Protein 4L9U (pdb70)

Foldseek 3Di:
DDDPVVVVVVVVVVVVVVVVVVVVVVVVVQVVVQVVVVVVPDGPVVPDD/DDDPVVVVVVVVVVVVVVVVVVVVVVVVVVVVVVVVVVVVVD

Nearest PDB structures (foldseek):
  4l9u-assembly1_A  TM=1.021E+00  e=2.735E-05  Homo sapiens

Solvent-accessible surface area: 7197 Å² total; per-residue (Å²): 199,65,68,72,112,90,10,61,109,65,13,100,74,15,104,60,61,15,89,58,25,118,121,71,17,123,146,3,94,111,86,32,77,40,8,62,24,84,119,75,141,73,93,65,94,102,87,154,211,209,60,70,64,106,89,5,69,92,64,15,100,80,16,96,61,62,7,77,49,17,121,105,90,19,125,139,8,88,113,91,26,107,62,6,76,108,88,99,91,132,201

GO terms:
  GO:0001934 positive regulation of protein phosphorylation (P, IDA)
  GO:0005794 Golgi apparatus (C, IDA)
  GO:0090630 activation of GTPase activity (P, IDA)
  GO:0043406 positive regulation of MAP kinase activity (P, IMP)
  GO:0090630 activation of GTPase activity (P, IMP)
  GO:0042098 T cell proliferation (P, IMP)
  GO:0042100 B cell proliferation (P, IMP)
  GO:0042110 T cell activation (P, IMP)
  GO:0042113 B cell activation (P, IMP)
  GO:0030101 natural killer cell activation (P, IMP)
  GO:0005085 guanyl-nucleotide exchange factor activity (F, TAS)
  GO:0005509 calcium ion binding (F, TAS)
  GO:0008289 lipid binding (F, TAS)
  GO:0016020 membrane (C, TAS)
  GO:0007165 signal transduction (P, TAS)
  GO:0007265 Ras protein signal transduction (P, TAS)
  GO:0005829 cytosol (C, TAS)
  GO:0005886 plasma membrane (C, TAS)
  GO:0005829 cytosol (C, IDA)
  GO:0005886 plasma membrane (C, IDA)

Organism: Homo sapiens (NCBI:txid9606)

Secondary structure (DSSP, 8-state):
---HHHHHHHHHHHHHHHHHHHHHHHHHHHHHHHHHHHTTT--GGGG--/---HHHHHHHHHHHHHHHHHHHHHHHHHHHHHHHHHHHHHH-

Radius of gyration: 18.98 Å; Cα contacts (8 Å, |Δi|>4): 57; chains: 2; bounding box: 16×58×32 Å

B-factor: mean 34.38, std 19.45, range [9.86, 93.16]

InterPro domains:
  IPR000651 Ras-like guanine nucleotide exchange factor, N-terminal [PF00618] (58-153)
  IPR000651 Ras-like guanine nucleotide exchange factor, N-terminal [PS50212] (53-176)
  IPR000651 Ras-like guanine nucleotide exchange factor, N-terminal [SM00229] (52-176)
  IPR000651 Ras-like guanine nucleotide exchange factor, N-terminal [cd06224] (61-177)
  IPR001895 Ras guanine-nucleotide exchange factors catalytic domain [PF00617] (208-383)
  IPR001895 Ras guanine-nucleotide exchange factors catalytic domain [PS50009] (205-436)
  IPR001895 Ras guanine-nucleotide exchange factors catalytic domain [SM00147] (201-437)
  IPR001895 Ras guanine-nucleotide exchange factors catalytic domain [cd00155] (201-430)
  IPR002048 EF-hand domain [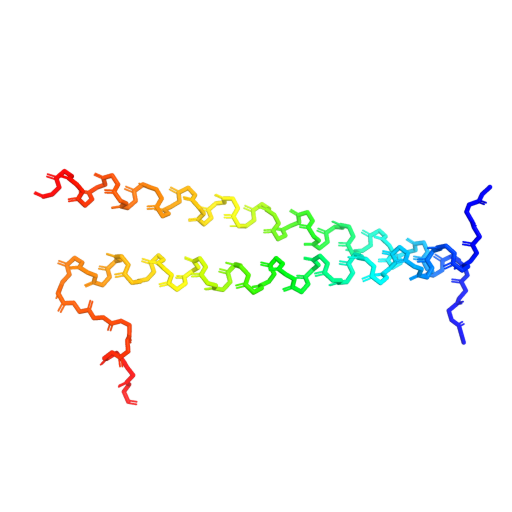PS50222] (470-505)
  IPR002048 EF-hand domain [SM00054] (474-502)
  IPR002219 Protein kinase C-like, phorbol ester/diacylglycerol-binding domain [PF00130] (542-593)
  IPR002219 Protein kinase C-like, phorbol ester/diacylglycerol-binding domain [PS00479] (542-591)
  IPR002219 Protein kinase C-like, phorbol ester/diacylglycerol-binding domain [PS50081] (541-591)
  IPR002219 Protein kinase C-like, phorbol ester/diacylglycerol-binding domain [SM00109] (542-591)
  IPR008937 Ras-like guanine nucleotide exchange factor [PTHR23113] (68-447)
  IPR011992 EF-hand domain pair [SSF47473] (371-529)
  IPR018247 EF-Hand 1, calcium-binding site [PS00018] (483-495)
  IPR018247 EF-Hand 1, calcium-binding site [PS00018] (510-522)
  IPR020454 Diacylglycerol/phorbol-ester binding [PR00008] (539-553)
  IPR020454 Diacylglycerol/phorbol-ester binding [PR00008] (555-564)

CATH classification: 6.10.250.2730

Sequence (91 aa):
LPTYQELEQEEINTLKADNDALKKIIQLKYAQKKIESSLQLEKSSNNHVLAQMEQLPTYQELEQEINTLKADNDALKIQLKYAQKKIESSLQLEKSSNH

Structure (mmCIF, N/CA/C/O backbone):
data_4L9U
#
_entry.id   4L9U
#
_cell.length_a   24.878
_cell.length_b   165.047
_cell.length_c   28.319
_cell.angle_alpha   90.00
_cell.angle_beta   90.00
_cell.angle_gamma   90.00
#
_symmetry.space_group_name_H-M   'P 21 21 2'
#
loop_
_entity.id
_entity.type
_entity.pdbx_description
1 polymer 'RAS guanyl-releasing protein 1'
2 non-polymer GLYCEROL
3 non-polymer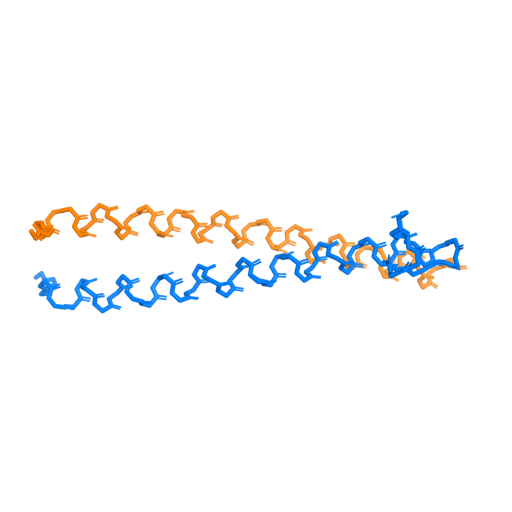 'SULFATE ION'
4 water water
#
loop_
_atom_site.group_PDB
_atom_site.id
_atom_site.type_symbol
_atom_site.label_atom_id
_atom_site.label_alt_id
_atom_site.label_comp_id
_atom_site.label_asym_id
_atom_site.label_entity_id
_atom_site.label_seq_id
_atom_site.pdbx_PDB_ins_code
_atom_site.Cartn_x
_atom_site.Cartn_y
_atom_site.Cartn_z
_atom_site.occupancy
_atom_site.B_iso_or_equiv
_atom_site.auth_seq_id
_atom_site.auth_comp_id
_atom_site.auth_asym_id
_atom_site.auth_atom_id
_atom_site.pdbx_PDB_model_num
ATOM 1 N N . LEU A 1 8 ? -15.956 3.010 4.570 1.00 80.88 745 LEU A N 1
ATOM 2 C CA . LEU A 1 8 ? -15.192 3.793 3.603 1.00 77.89 745 LEU A CA 1
ATOM 3 C C . LEU A 1 8 ? -16.081 4.258 2.456 1.00 70.47 745 LEU A C 1
ATOM 4 O O . LEU A 1 8 ? -17.039 3.574 2.099 1.00 69.99 745 LEU A O 1
ATOM 9 N N . PRO A 1 9 ? -15.776 5.430 1.871 1.00 70.95 746 PRO A N 1
ATOM 10 C CA . PRO A 1 9 ? -16.598 5.797 0.713 1.00 63.67 746 PRO A CA 1
ATOM 11 C C . PRO A 1 9 ? -16.360 4.846 -0.456 1.00 61.81 746 PRO A C 1
ATOM 12 O O . PRO A 1 9 ? -15.293 4.232 -0.581 1.00 54.87 746 PRO A O 1
ATOM 16 N N . THR A 1 10 ? -17.376 4.700 -1.293 1.00 53.96 747 THR A N 1
ATOM 17 C CA . THR A 1 10 ? -17.289 3.797 -2.422 1.00 55.46 747 THR A CA 1
ATOM 18 C C . THR A 1 10 ? -16.409 4.462 -3.472 1.00 52.76 747 THR A C 1
ATOM 19 O O . THR A 1 10 ? -16.171 5.676 -3.411 1.00 49.66 747 THR A O 1
ATOM 23 N N . TYR A 1 11 ? -15.886 3.680 -4.408 1.00 56.63 748 TYR A N 1
ATOM 24 C CA . TYR A 1 11 ? -15.084 4.235 -5.498 1.00 60.88 748 TYR A CA 1
ATOM 25 C C . TYR A 1 11 ? -15.936 5.193 -6.340 1.00 57.55 748 TYR A C 1
ATOM 26 O O . TYR A 1 11 ? -15.467 6.249 -6.784 1.00 47.70 748 TYR A O 1
ATOM 35 N N . GLN A 1 12 ? -17.198 4.827 -6.540 1.00 58.89 749 GLN A N 1
ATOM 36 C CA . GLN A 1 12 ? -18.150 5.667 -7.271 1.00 58.74 749 GLN A CA 1
ATOM 37 C C . GLN A 1 12 ? -18.425 7.015 -6.580 1.00 52.01 749 GLN A C 1
ATOM 38 O O . GLN A 1 12 ? -18.555 8.052 -7.251 1.00 46.99 749 GLN A O 1
ATOM 44 N N . GLU A 1 13 ? -18.517 7.002 -5.250 1.00 51.46 750 GLU A N 1
ATOM 45 C CA . GLU A 1 13 ? -18.669 8.229 -4.457 1.00 52.31 750 GLU A CA 1
ATOM 46 C C . GLU A 1 13 ? -17.461 9.144 -4.660 1.00 48.53 750 GLU A C 1
ATOM 47 O O . GLU A 1 13 ? -17.610 10.342 -4.909 1.00 40.82 750 GLU A O 1
ATOM 53 N N . LEU A 1 14 ? -16.264 8.569 -4.561 1.00 46.76 751 LEU A N 1
ATOM 54 C CA . LEU A 1 14 ? -15.018 9.300 -4.806 1.00 40.43 751 LEU A CA 1
ATOM 55 C C . LEU A 1 14 ? -15.036 9.966 -6.173 1.00 38.92 751 LEU A C 1
ATOM 56 O O . LEU A 1 14 ? -14.613 11.117 -6.322 1.00 37.81 751 LEU A O 1
ATOM 61 N N . GLU A 1 15 ? -15.529 9.235 -7.169 1.00 41.72 752 GLU A N 1
ATOM 62 C CA . GLU A 1 15 ? -15.695 9.776 -8.512 1.00 40.28 752 GLU A CA 1
ATOM 63 C C . GLU A 1 15 ? -16.615 10.996 -8.504 1.00 40.50 752 GLU A C 1
ATOM 64 O O . GLU A 1 15 ? -16.321 12.005 -9.142 1.00 41.93 752 GLU A O 1
ATOM 70 N N . GLN A 1 16 ? -17.734 10.891 -7.790 1.00 43.64 753 GLN A N 1
ATOM 71 C CA . GLN A 1 16 ? -18.698 11.989 -7.724 1.00 41.81 753 GLN A CA 1
ATOM 72 C C . GLN A 1 16 ? -18.088 13.168 -6.995 1.00 38.32 753 GLN A C 1
ATOM 73 O O . GLN A 1 16 ? -18.323 14.318 -7.368 1.00 41.35 753 GLN A O 1
ATOM 79 N N . GLU A 1 17 ? -17.295 12.887 -5.964 1.00 37.55 754 GLU A N 1
ATOM 80 C CA A GLU A 1 17 ? -16.651 13.955 -5.202 0.52 40.00 754 GLU A CA 1
ATOM 81 C CA B GLU A 1 17 ? -16.649 13.947 -5.201 0.48 39.97 754 GLU A CA 1
ATOM 82 C C . GLU A 1 17 ? -15.663 14.714 -6.080 1.00 36.72 754 GLU A C 1
ATOM 83 O O . GLU A 1 17 ? -15.566 15.943 -6.008 1.00 32.38 754 GLU A O 1
ATOM 94 N N . ILE A 1 18 ? -14.932 13.982 -6.915 1.00 34.92 755 ILE A N 1
ATOM 95 C CA . ILE A 1 18 ? -13.961 14.598 -7.823 1.00 32.72 755 ILE A CA 1
ATOM 96 C C . ILE A 1 18 ? -14.682 15.515 -8.799 1.00 34.63 755 ILE A C 1
ATOM 97 O O . ILE A 1 18 ? -14.243 16.639 -9.049 1.00 33.50 755 ILE A O 1
ATOM 102 N N . ASN A 1 19 ? -15.814 15.050 -9.316 1.00 33.40 756 ASN A N 1
ATOM 103 C CA . ASN A 1 19 ? -16.637 15.856 -10.221 1.00 35.27 756 ASN A CA 1
ATOM 104 C C . ASN A 1 19 ? -17.102 17.152 -9.575 1.00 35.95 756 ASN A C 1
ATOM 105 O O . ASN A 1 19 ? -17.084 18.217 -10.210 1.00 29.73 756 ASN A O 1
ATOM 110 N N . THR A 1 20 ? -17.516 17.065 -8.311 1.00 27.64 757 THR A N 1
ATOM 111 C CA . THR A 1 20 ? -17.924 18.257 -7.556 1.00 28.29 757 THR A CA 1
ATOM 112 C C . THR A 1 20 ? -16.753 19.217 -7.349 1.00 24.10 757 THR A C 1
ATOM 113 O O . THR A 1 20 ? -16.878 20.451 -7.506 1.00 24.58 757 THR A O 1
ATOM 117 N N . LEU A 1 21 ? -15.593 18.656 -7.003 1.00 26.09 758 LEU A N 1
ATOM 118 C CA . LEU A 1 21 ? -14.421 19.473 -6.706 1.00 22.25 758 LEU A CA 1
ATOM 119 C C . LEU A 1 21 ? -13.867 20.110 -7.966 1.00 22.21 758 LEU A C 1
ATOM 120 O O . LEU A 1 21 ? -13.382 21.243 -7.917 1.00 21.87 758 LEU A O 1
ATOM 125 N N . LYS A 1 22 ? -13.919 19.389 -9.092 1.00 23.84 759 LYS A N 1
ATOM 126 C CA . LYS A 1 22 ? -13.515 20.000 -10.371 1.00 21.82 759 LYS A CA 1
ATOM 127 C C . LYS A 1 22 ? -14.435 21.162 -10.727 1.00 20.73 759 LYS A C 1
ATOM 128 O O . LYS A 1 22 ? -13.962 22.214 -11.163 1.00 24.32 759 LYS A O 1
ATOM 134 N N . ALA A 1 23 ? -15.743 20.979 -10.539 1.00 25.25 760 ALA A N 1
ATOM 135 C CA . ALA A 1 23 ? -16.705 22.071 -10.788 1.00 22.74 760 ALA A CA 1
ATOM 136 C C . ALA A 1 23 ? -16.424 23.278 -9.885 1.00 23.78 760 ALA A C 1
ATOM 137 O O . ALA A 1 23 ? -16.477 24.435 -10.337 1.00 19.52 760 ALA A O 1
ATOM 139 N N . ASP A 1 24 ? -16.116 23.020 -8.616 1.00 21.38 761 ASP A N 1
ATOM 140 C CA . ASP A 1 24 ? -15.754 24.110 -7.706 1.00 18.47 761 ASP A CA 1
ATOM 141 C C . ASP A 1 24 ? -14.497 24.819 -8.200 1.00 19.80 761 ASP A C 1
ATOM 142 O O . ASP A 1 24 ? -14.403 26.037 -8.127 1.00 18.78 761 ASP A O 1
ATOM 147 N N . ASN A 1 25 ? -13.517 24.045 -8.660 1.00 19.35 762 ASN A N 1
ATOM 148 C CA . ASN A 1 25 ? -12.270 24.598 -9.206 1.00 19.90 762 ASN A CA 1
ATOM 149 C C . ASN A 1 25 ? -12.540 25.506 -10.404 1.00 19.90 762 ASN A C 1
ATOM 150 O O . ASN A 1 25 ? -12.024 26.616 -10.457 1.00 19.70 762 ASN A O 1
ATOM 155 N N . ASP A 1 26 ? -13.352 25.033 -11.349 1.00 21.73 763 ASP A N 1
ATOM 156 C CA . ASP A 1 26 ? -13.673 25.794 -12.552 1.00 17.01 763 ASP A CA 1
ATOM 157 C C . ASP A 1 26 ? -14.368 27.099 -12.141 1.00 20.64 763 ASP A C 1
ATOM 158 O O . ASP A 1 26 ? -14.060 28.176 -12.669 1.00 19.32 763 ASP A O 1
ATOM 163 N N . ALA A 1 27 ? -15.285 27.023 -11.178 1.00 16.05 764 ALA A N 1
ATOM 164 C CA . ALA A 1 27 ? -16.014 28.244 -10.800 1.00 16.18 764 ALA A CA 1
ATOM 165 C C . ALA A 1 27 ? -15.100 29.255 -10.131 1.00 15.97 764 ALA A C 1
ATOM 166 O O . ALA A 1 27 ? -15.238 30.464 -10.363 1.00 15.62 764 ALA A O 1
ATOM 168 N N . LEU A 1 28 ? -14.215 28.782 -9.250 1.00 13.74 765 LEU A N 1
ATOM 169 C CA . LEU A 1 28 ? -13.337 29.710 -8.532 1.00 12.83 765 LEU A CA 1
ATOM 170 C C . LEU A 1 28 ? -12.367 30.382 -9.509 1.00 13.54 765 LEU A C 1
ATOM 171 O O . LEU A 1 28 ? -12.072 31.580 -9.381 1.00 15.20 765 LEU A O 1
ATOM 176 N N . LYS A 1 29 ? -11.925 29.635 -10.512 1.00 13.66 766 LYS A N 1
ATOM 177 C CA A LYS A 1 29 ? -11.003 30.183 -11.497 0.15 16.87 766 LYS A CA 1
ATOM 178 C CA B LYS A 1 29 ? -10.994 30.189 -11.505 0.85 16.17 766 LYS A CA 1
ATOM 179 C C . LYS A 1 29 ? -11.661 31.289 -12.307 1.00 20.42 766 LYS A C 1
ATOM 180 O O . LYS A 1 29 ? -11.044 32.322 -12.570 1.00 18.23 766 LYS A O 1
ATOM 191 N N . ILE A 1 30 ? -12.915 31.071 -12.707 1.00 16.00 767 ILE A N 1
ATOM 192 C CA A ILE A 1 30 ? -13.702 32.039 -13.467 0.49 17.80 767 ILE A CA 1
ATOM 193 C CA B ILE A 1 30 ? -13.549 32.093 -13.521 0.51 17.66 767 ILE A CA 1
ATOM 194 C C . ILE A 1 30 ? -13.864 33.288 -12.626 1.00 16.92 767 ILE A C 1
ATOM 195 O O . ILE A 1 30 ? -13.643 34.423 -13.071 1.00 17.17 767 ILE A O 1
ATOM 204 N N . GLN A 1 31 ? -14.275 33.059 -11.373 1.00 14.58 768 GLN A N 1
ATOM 205 C CA . GLN A 1 31 ? -14.549 34.192 -10.472 1.00 14.56 768 GLN A CA 1
ATOM 206 C C . GLN A 1 31 ? -13.256 34.976 -10.180 1.00 13.93 768 GLN A C 1
ATOM 207 O O . GLN A 1 31 ? -13.283 36.208 -10.070 1.00 13.79 768 GLN A O 1
ATOM 213 N N . LEU A 1 32 ? -12.131 34.280 -10.046 1.00 13.36 769 LEU A N 1
ATOM 214 C CA . LEU A 1 32 ? -10.866 34.966 -9.825 1.00 12.99 769 LEU A CA 1
ATOM 215 C C . LEU A 1 32 ? -10.475 35.832 -11.023 1.00 14.80 769 LEU A C 1
ATOM 216 O O . LEU A 1 32 ? -10.055 36.969 -10.839 1.00 14.34 769 LEU A O 1
ATOM 221 N N . LYS A 1 33 ? -10.631 35.332 -12.250 1.00 15.15 770 LYS A N 1
ATOM 222 C CA . LYS A 1 33 ? -10.342 36.150 -13.426 1.00 17.03 770 LYS A CA 1
ATOM 223 C C . LYS A 1 33 ? -11.238 37.375 -13.454 1.00 14.91 770 LYS A C 1
ATOM 224 O O . LYS A 1 33 ? -10.780 38.493 -13.723 1.00 15.36 770 LYS A O 1
ATOM 230 N N . TYR A 1 34 ? -12.528 37.170 -13.192 1.00 13.61 771 TYR A N 1
ATOM 231 C CA . TYR A 1 34 ? -13.505 38.262 -13.148 1.00 15.39 771 TYR A CA 1
ATOM 232 C C . TYR A 1 34 ? -13.103 39.292 -12.106 1.00 14.73 771 TYR A C 1
ATOM 233 O O . TYR A 1 34 ? -13.170 40.503 -12.354 1.00 13.42 771 TYR A O 1
ATOM 242 N N . ALA A 1 35 ? -12.675 38.833 -10.931 1.00 12.28 772 ALA A N 1
ATOM 243 C CA . ALA A 1 35 ? -12.265 39.784 -9.873 1.00 14.11 772 ALA A CA 1
ATOM 244 C C . ALA A 1 35 ? -10.998 40.549 -10.225 1.00 13.35 772 ALA A C 1
ATOM 245 O O . ALA A 1 35 ? -10.863 41.763 -9.925 1.00 12.64 772 ALA A O 1
ATOM 247 N N . GLN A 1 36 ? -10.065 39.871 -10.875 1.00 12.56 773 GLN A N 1
ATOM 248 C CA . GLN A 1 36 ? -8.809 40.552 -11.265 1.00 14.90 773 GLN A CA 1
ATOM 249 C C . GLN A 1 36 ? -9.084 41.594 -12.337 1.00 15.50 773 GLN A C 1
ATOM 250 O O . GLN A 1 36 ? -8.437 42.655 -12.369 1.00 15.48 773 GLN A O 1
ATOM 256 N N . LYS A 1 37 ? -10.001 41.283 -13.251 1.00 13.58 774 LYS A N 1
ATOM 257 C CA . LYS A 1 37 ? -10.367 42.274 -14.268 1.00 16.33 774 LYS A CA 1
ATOM 258 C C . LYS A 1 37 ? -11.081 43.462 -13.624 1.00 16.30 774 LYS A C 1
ATOM 259 O O . LYS A 1 37 ? -10.934 44.603 -14.056 1.00 16.19 774 LYS A O 1
ATOM 265 N N . LYS A 1 38 ? -11.860 43.209 -12.580 1.00 12.55 775 LYS A N 1
ATOM 266 C CA . LYS A 1 38 ? -12.569 44.306 -11.914 1.00 13.70 775 LYS A CA 1
ATOM 267 C C . LYS A 1 38 ? -11.563 45.245 -11.198 1.00 15.20 775 LYS A C 1
ATOM 268 O O . LYS A 1 38 ? -11.736 46.486 -11.181 1.00 14.66 775 LYS A O 1
ATOM 274 N N . ILE A 1 39 ? -10.541 44.655 -10.573 1.00 15.04 776 ILE A N 1
ATOM 275 C CA . ILE A 1 39 ? -9.480 45.435 -9.945 1.00 10.74 776 ILE A CA 1
ATOM 276 C C . ILE A 1 39 ? -8.851 46.351 -11.003 1.00 14.21 776 ILE A C 1
ATOM 277 O O . ILE A 1 39 ? -8.724 47.563 -10.787 1.00 14.60 776 ILE A O 1
ATOM 282 N N . GLU A 1 40 ? -8.478 45.788 -12.146 1.00 12.41 777 GLU A N 1
ATOM 283 C CA . GLU A 1 40 ? -7.865 46.579 -13.215 1.00 13.66 777 GLU A CA 1
ATOM 284 C C . GLU A 1 40 ? -8.818 47.663 -13.719 1.00 12.29 777 GLU A C 1
ATOM 285 O O . GLU A 1 40 ? -8.401 48.814 -13.966 1.00 14.50 777 GLU A O 1
ATOM 291 N N . SER A 1 41 ? -10.091 47.325 -13.854 1.00 15.83 778 SER A N 1
ATOM 292 C CA A SER A 1 41 ? -11.079 48.319 -14.254 0.72 15.17 778 SER A CA 1
ATOM 293 C CA B SER A 1 41 ? -11.088 48.313 -14.250 0.28 15.66 778 SER A CA 1
ATOM 294 C C . SER A 1 41 ? -11.154 49.482 -13.260 1.00 14.74 778 SER A C 1
ATOM 295 O O . SER A 1 41 ? -11.248 50.650 -13.661 1.00 16.19 778 SER A O 1
ATOM 300 N N . LEU A 1 42 ? -11.104 49.174 -11.962 1.00 13.51 779 LEU A N 1
ATOM 301 C CA . LEU A 1 42 ? -11.186 50.249 -10.967 1.00 15.09 779 LEU A CA 1
ATOM 302 C C . LEU A 1 42 ? -9.914 51.101 -10.986 1.00 15.92 779 LEU A C 1
ATOM 303 O O . LEU A 1 42 ? -9.941 52.324 -10.790 1.00 15.74 779 LEU A O 1
ATOM 308 N N . GLN A 1 43 ? -8.775 50.463 -11.226 1.00 14.57 780 GLN A N 1
ATOM 309 C CA . GLN A 1 43 ? -7.534 51.231 -11.330 1.00 15.49 780 GLN A CA 1
ATOM 310 C C . GLN A 1 43 ? -7.596 52.153 -12.537 1.00 17.19 780 GLN A C 1
ATOM 311 O O . GLN A 1 43 ? -7.153 53.327 -12.472 1.00 19.52 780 GLN A O 1
ATOM 317 N N . LEU A 1 44 ? -8.140 51.649 -13.652 1.00 16.47 781 LEU A N 1
ATOM 318 C CA . LEU A 1 44 ? -8.193 52.431 -14.887 1.00 17.03 781 LEU A CA 1
ATOM 319 C C . LEU A 1 44 ? -9.193 53.576 -14.764 1.00 18.34 781 LEU A C 1
ATOM 320 O O . LEU A 1 44 ? -9.036 54.628 -15.388 1.00 21.12 781 LEU A O 1
ATOM 325 N N . GLU A 1 45 ? -10.195 53.370 -13.929 1.00 18.34 782 GLU A N 1
ATOM 326 C CA . GLU A 1 45 ? -11.242 54.381 -13.766 1.00 18.38 782 GLU A CA 1
ATOM 327 C C . GLU A 1 45 ? -10.653 55.643 -13.173 1.00 25.22 782 GLU A C 1
ATOM 328 O O . GLU A 1 45 ? -11.129 56.761 -13.449 1.00 25.57 782 GLU A O 1
ATOM 334 N N . LYS A 1 46 ? -9.587 55.484 -12.387 1.00 21.97 783 LYS A N 1
ATOM 335 C CA . LYS A 1 46 ? -8.907 56.657 -11.825 1.00 27.05 783 LYS A CA 1
ATOM 336 C C . LYS A 1 46 ? -8.376 57.619 -12.883 1.00 29.95 783 LYS A C 1
ATOM 337 O O . LYS A 1 46 ? -8.203 58.805 -12.615 1.00 30.23 783 LYS A O 1
ATOM 343 N N . SER A 1 47 ? -8.123 57.105 -14.088 1.00 28.98 784 SER A N 1
ATOM 344 C CA A SER A 1 47 ? -7.612 57.928 -15.182 0.46 25.00 784 SER A CA 1
ATOM 345 C CA B SER A 1 47 ? -7.610 57.921 -15.190 0.54 24.83 784 SER A CA 1
ATOM 346 C C . SER A 1 47 ? -8.609 58.051 -16.336 1.00 28.57 784 SER A C 1
ATOM 347 O O . SER A 1 47 ? -8.213 58.340 -17.480 1.00 24.54 784 SER A O 1
ATOM 352 N N . ASN A 1 48 ? -9.889 57.817 -16.045 1.00 23.91 785 ASN A N 1
ATOM 353 C CA A ASN A 1 48 ? -10.944 57.910 -17.059 0.65 23.85 785 ASN A CA 1
ATOM 354 C CA B ASN A 1 48 ? -10.949 57.882 -17.051 0.35 23.83 785 ASN A CA 1
ATOM 355 C C . ASN A 1 48 ? -10.706 56.960 -18.249 1.00 23.50 785 ASN A C 1
ATOM 356 O O . ASN A 1 48 ? -10.944 57.325 -19.415 1.00 23.81 785 ASN A O 1
ATOM 365 N N . HIS A 1 49 ? -10.231 55.746 -17.967 1.00 23.04 786 HIS A N 1
ATOM 366 C CA . HIS A 1 49 ? -10.052 54.760 -19.026 1.00 22.78 786 HIS A CA 1
ATOM 367 C C . HIS A 1 49 ? -10.820 53.511 -18.661 1.00 22.38 786 HIS A C 1
ATOM 368 O O . HIS A 1 49 ? -11.172 53.329 -17.486 1.00 22.36 786 HIS A O 1
ATOM 375 N N . VAL A 1 50 ? -11.071 52.661 -19.663 1.00 22.25 787 VAL A N 1
ATOM 376 C CA . VAL A 1 50 ? -11.722 51.373 -19.458 1.00 22.09 787 VAL A CA 1
ATOM 377 C C . VA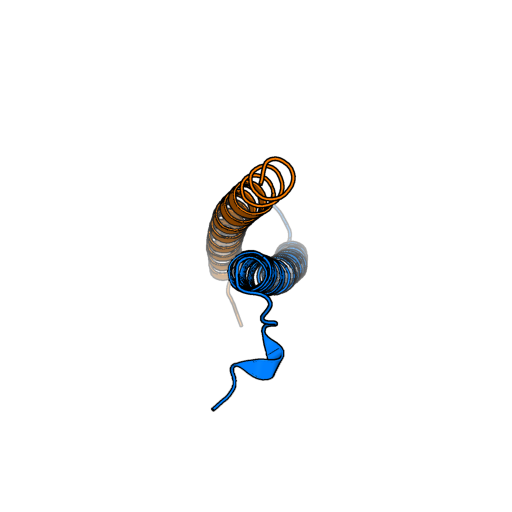L A 1 50 ? -10.857 50.243 -20.037 1.00 22.05 787 VAL A C 1
ATOM 378 O O . VAL A 1 50 ? -10.015 50.473 -20.917 1.00 22.14 787 VAL A O 1
ATOM 382 N N . LEU A 1 51 ? -11.080 49.019 -19.544 1.00 22.11 788 LEU A N 1
ATOM 383 C CA . LEU A 1 51 ? -10.205 47.904 -19.885 1.00 22.25 788 LEU A CA 1
ATOM 384 C C . LEU A 1 51 ? -10.165 47.687 -21.385 1.00 22.26 788 LEU A C 1
ATOM 385 O O . LEU A 1 51 ? -9.089 47.466 -21.973 1.00 22.40 788 LEU A O 1
ATOM 390 N N . ALA A 1 52 ? -11.331 47.789 -22.020 1.00 22.28 789 ALA A N 1
ATOM 391 C CA . ALA A 1 52 ? -11.439 47.459 -23.441 1.00 24.34 789 ALA A CA 1
ATOM 392 C C . ALA A 1 52 ? -10.693 48.449 -24.353 1.00 22.59 789 ALA A C 1
ATOM 393 O O . ALA A 1 52 ? -10.387 48.141 -25.515 1.00 22.91 789 ALA A O 1
ATOM 395 N N . GLN A 1 53 ? -10.392 49.635 -23.843 1.00 22.52 790 GLN A N 1
ATOM 396 C CA . GLN A 1 53 ? -9.705 50.590 -24.723 1.00 22.94 790 GLN A CA 1
ATOM 397 C C . GLN A 1 53 ? -8.174 50.404 -24.698 1.00 23.13 790 GLN A C 1
ATOM 398 O O . GLN A 1 53 ? -7.458 51.032 -25.486 1.00 23.71 790 GLN A O 1
ATOM 404 N N . MET A 1 54 ? -7.695 49.470 -23.869 1.00 22.88 791 MET A N 1
ATOM 405 C CA . MET A 1 54 ? -6.247 49.317 -23.657 1.00 23.21 791 MET A CA 1
ATOM 406 C C . MET A 1 54 ? -5.584 48.298 -24.573 1.00 24.37 791 MET A C 1
ATOM 407 O O . MET A 1 54 ? -4.377 48.124 -24.532 1.00 24.05 791 MET A O 1
ATOM 412 N N . GLU A 1 55 ? -6.363 47.606 -25.392 1.00 23.55 792 GLU A N 1
ATOM 413 C CA . GLU A 1 55 ? -5.758 46.659 -26.314 1.00 24.04 792 GLU A CA 1
ATOM 414 C C . GLU A 1 55 ? -5.009 47.455 -27.399 1.00 24.71 792 GLU A C 1
ATOM 415 O O . GLU A 1 55 ? -5.585 48.363 -28.042 1.00 24.87 792 GLU A O 1
ATOM 421 N N . GLN A 1 56 ? -3.722 47.138 -27.588 1.00 25.32 793 GLN A N 1
ATOM 422 C CA . GLN A 1 56 ? -2.928 47.771 -28.654 1.00 26.27 793 GLN A CA 1
ATOM 423 C C . GLN A 1 56 ? -2.965 46.953 -29.945 1.00 31.66 793 GLN A C 1
ATOM 424 O O . GLN A 1 56 ? -3.403 45.785 -29.970 1.00 26.55 793 GLN A O 1
ATOM 431 N N . LEU B 1 8 ? -7.314 2.546 -15.670 1.00 81.98 745 LEU B N 1
ATOM 432 C CA . LEU B 1 8 ? -8.284 3.130 -14.753 1.00 79.02 745 LEU B CA 1
ATOM 433 C C . LEU B 1 8 ? -7.619 3.550 -13.459 1.00 77.06 745 LEU B C 1
ATOM 434 O O . LEU B 1 8 ? -6.732 2.863 -12.957 1.00 80.97 745 LEU B O 1
ATOM 439 N N . PRO B 1 9 ? -8.047 4.688 -12.913 1.00 74.88 746 PRO B N 1
ATOM 440 C CA . PRO B 1 9 ? -7.496 5.148 -11.638 1.00 70.37 746 PRO B CA 1
ATOM 441 C C . PRO B 1 9 ? -7.793 4.150 -10.527 1.00 72.09 746 PRO B C 1
ATOM 442 O O . PRO B 1 9 ? -8.922 3.657 -10.4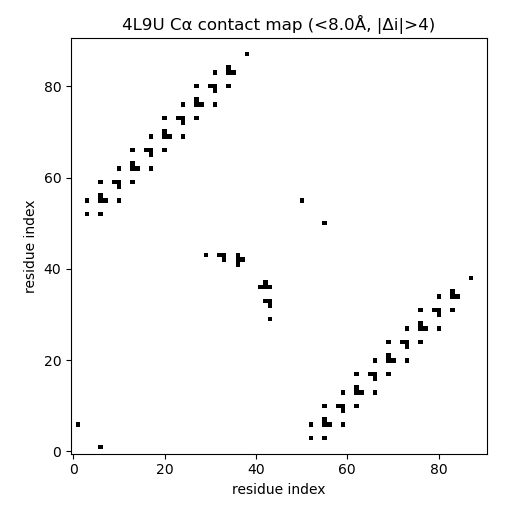27 1.00 68.55 746 PRO B O 1
ATOM 446 N N . THR B 1 10 ? -6.782 3.838 -9.721 1.00 69.29 747 THR B N 1
ATOM 447 C CA . THR B 1 10 ? -7.001 3.064 -8.511 1.00 71.34 747 THR B CA 1
ATOM 448 C C . THR B 1 10 ? -7.630 3.957 -7.442 1.00 73.33 747 THR B C 1
ATOM 449 O O . THR B 1 10 ? -7.441 5.188 -7.440 1.00 63.43 747 THR B O 1
ATOM 453 N N . TYR B 1 11 ? -8.399 3.330 -6.555 1.00 68.97 748 TYR B N 1
ATOM 454 C CA . TYR B 1 11 ? -9.104 4.008 -5.470 1.00 69.03 748 TYR B CA 1
ATOM 455 C C . TYR B 1 11 ? -8.172 4.945 -4.690 1.00 63.86 748 TYR B C 1
ATOM 456 O O . TYR B 1 11 ? -8.569 6.038 -4.305 1.00 60.06 748 TYR B O 1
ATOM 465 N N . GLN B 1 12 ? -6.933 4.509 -4.475 1.00 66.47 749 GLN B N 1
ATOM 466 C CA . GLN B 1 12 ? -5.909 5.327 -3.827 1.00 66.84 749 GLN B CA 1
ATOM 467 C C . GLN B 1 12 ? -5.595 6.587 -4.642 1.00 62.92 749 GLN B C 1
ATOM 468 O O . GLN B 1 12 ? -5.466 7.701 -4.095 1.00 57.70 749 GLN B O 1
ATOM 474 N N . GLU B 1 13 ? -5.471 6.412 -5.954 1.00 61.33 750 GLU B N 1
ATOM 475 C CA . GLU B 1 13 ? -5.160 7.528 -6.841 1.00 60.22 750 GLU B CA 1
ATOM 476 C C . GLU B 1 13 ? -6.321 8.529 -6.925 1.00 53.83 750 GLU B C 1
ATOM 477 O O . GLU B 1 13 ? -6.117 9.706 -7.246 1.00 50.59 750 GLU B O 1
ATOM 483 N N . LEU B 1 14 ? -7.533 8.059 -6.625 1.00 54.12 751 LEU B N 1
ATOM 484 C CA . LEU B 1 14 ? -8.700 8.940 -6.520 1.00 50.59 751 LEU B CA 1
ATOM 485 C C . LEU B 1 14 ? -8.629 9.764 -5.242 1.00 48.34 751 LEU B C 1
ATOM 486 O O . LEU B 1 14 ? -8.903 10.965 -5.257 1.00 44.77 751 LEU 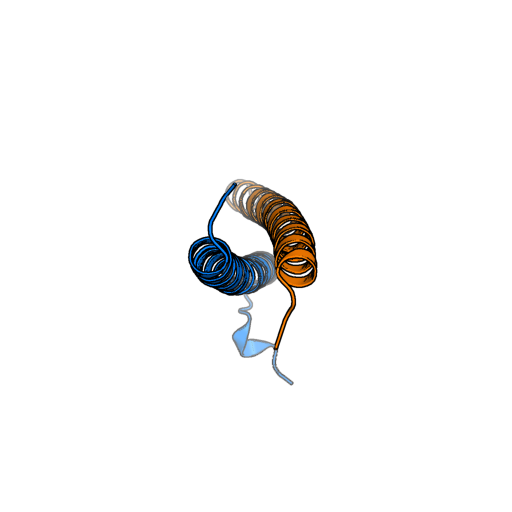B O 1
ATOM 491 N N . GLU B 1 15 ? -8.277 9.111 -4.137 1.00 52.17 752 GLU B N 1
ATOM 492 C CA . GLU B 1 15 ? -8.029 9.797 -2.872 1.00 52.90 752 GLU B CA 1
ATOM 493 C C . GLU B 1 15 ? -6.955 10.867 -3.059 1.00 49.22 752 GLU B C 1
ATOM 494 O O . GLU B 1 15 ? -7.093 11.992 -2.581 1.00 46.63 752 GLU B O 1
ATOM 500 N N . GLN B 1 16 ? -5.882 10.513 -3.762 1.00 49.04 753 GLN B N 1
ATOM 501 C CA . GLN B 1 16 ? -4.820 11.469 -4.073 1.00 52.67 753 GLN B CA 1
ATOM 502 C C . GLN B 1 16 ? -5.344 12.664 -4.854 1.00 46.26 753 GLN B C 1
ATOM 503 O O . GLN B 1 16 ? -5.028 13.826 -4.540 1.00 42.77 753 GLN B O 1
ATOM 509 N N . GLU B 1 17 ? -6.143 12.384 -5.879 1.00 43.62 754 GLU B N 1
ATOM 510 C CA . GLU B 1 17 ? -6.669 13.450 -6.723 1.00 45.98 754 GLU B CA 1
ATOM 511 C C . GLU B 1 17 ? -7.613 14.352 -5.927 1.00 38.44 754 GLU B C 1
ATOM 512 O O . GLU B 1 17 ? -7.678 15.563 -6.152 1.00 36.61 754 GLU B O 1
ATOM 518 N N . ILE B 1 18 ? -8.342 13.760 -4.986 1.00 43.04 755 ILE B N 1
ATOM 519 C CA . ILE B 1 18 ? -9.225 14.550 -4.126 1.00 37.43 755 ILE B CA 1
ATOM 520 C C . ILE B 1 18 ? -8.422 15.514 -3.252 1.00 38.26 755 ILE B C 1
ATOM 521 O O . ILE B 1 18 ? -8.778 16.693 -3.124 1.00 33.37 755 ILE B O 1
ATOM 526 N N . ASN B 1 19 ? -7.326 15.033 -2.674 1.00 40.08 756 ASN B N 1
ATOM 527 C CA . ASN B 1 19 ? -6.475 15.895 -1.856 1.00 44.25 756 ASN B CA 1
ATOM 528 C C . ASN B 1 19 ? -5.834 17.020 -2.669 1.00 41.42 756 ASN B C 1
ATOM 529 O O . ASN B 1 19 ? -5.730 18.155 -2.198 1.00 35.02 756 ASN B O 1
ATOM 534 N N . THR B 1 20 ? -5.435 16.717 -3.899 1.00 33.89 757 THR B N 1
ATOM 535 C CA . THR B 1 20 ? -4.832 17.726 -4.762 1.00 33.87 757 THR B CA 1
ATOM 536 C C . THR B 1 20 ? -5.866 18.804 -5.123 1.00 32.17 757 THR B C 1
ATOM 537 O O . THR B 1 20 ? -5.597 20.014 -5.045 1.00 28.02 757 THR B O 1
ATOM 541 N N . LEU B 1 21 ? -7.061 18.361 -5.505 1.00 32.29 758 LEU B N 1
ATOM 542 C CA . LEU B 1 21 ? -8.153 19.279 -5.854 1.00 32.36 758 LEU B CA 1
ATOM 543 C C . LEU B 1 21 ? -8.574 20.138 -4.684 1.00 24.04 758 LEU B C 1
ATOM 544 O O . LEU B 1 21 ? -8.794 21.335 -4.845 1.00 21.75 758 LEU B O 1
ATOM 549 N N . LYS B 1 22 ? -8.686 19.547 -3.501 1.00 27.60 759 LYS B N 1
ATOM 550 C CA . LYS B 1 22 ? -9.005 20.335 -2.312 1.00 27.74 759 LYS B CA 1
ATOM 551 C C . LYS B 1 22 ? -7.941 21.405 -2.074 1.00 26.06 759 LYS B C 1
ATOM 552 O O . LYS B 1 22 ? -8.268 22.571 -1.809 1.00 25.60 759 LYS B O 1
ATOM 558 N N . ALA B 1 23 ? -6.676 21.019 -2.196 1.00 26.38 760 ALA B N 1
ATOM 559 C CA . ALA B 1 23 ? -5.588 22.002 -2.084 1.00 27.28 760 ALA B CA 1
ATOM 560 C C . ALA B 1 23 ? -5.693 23.132 -3.119 1.00 28.64 760 ALA B C 1
ATOM 561 O O . ALA B 1 23 ? -5.508 24.323 -2.792 1.00 26.85 760 ALA B O 1
ATOM 563 N N . ASP B 1 24 ? -5.958 22.777 -4.373 1.00 23.19 761 ASP B N 1
ATOM 564 C CA . ASP B 1 24 ? -6.054 23.779 -5.435 1.00 20.87 761 ASP B CA 1
ATOM 565 C C . ASP B 1 24 ? -7.211 24.714 -5.135 1.00 22.05 761 ASP B C 1
ATOM 566 O O . ASP B 1 24 ? -7.123 25.930 -5.311 1.00 19.58 761 ASP B O 1
ATOM 571 N N . ASN B 1 25 ? -8.311 24.132 -4.681 1.00 19.78 762 ASN B N 1
ATOM 572 C CA . ASN B 1 25 ? -9.515 24.930 -4.402 1.00 19.32 762 ASN B CA 1
ATOM 573 C C . ASN B 1 25 ? -9.306 25.856 -3.213 1.00 18.00 762 ASN B C 1
ATOM 574 O O . ASN B 1 25 ? -9.702 27.019 -3.250 1.00 17.60 762 ASN B O 1
ATOM 579 N N . ASP B 1 26 ? -8.671 25.346 -2.163 1.00 20.62 763 ASP B N 1
ATOM 580 C CA . ASP B 1 26 ? -8.323 26.202 -1.030 1.00 25.49 763 ASP B CA 1
ATOM 581 C C . ASP B 1 26 ? -7.396 27.342 -1.444 1.00 19.67 763 ASP B C 1
ATOM 582 O O . ASP B 1 26 ? -7.586 28.474 -0.998 1.00 19.23 763 ASP B O 1
ATOM 587 N N . ALA B 1 27 ? -6.409 27.062 -2.293 1.00 20.86 764 ALA B N 1
ATOM 588 C CA . ALA B 1 27 ? -5.532 28.137 -2.808 1.00 19.25 764 ALA B CA 1
ATOM 589 C C . ALA B 1 27 ? -6.312 29.186 -3.648 1.00 19.18 764 ALA B C 1
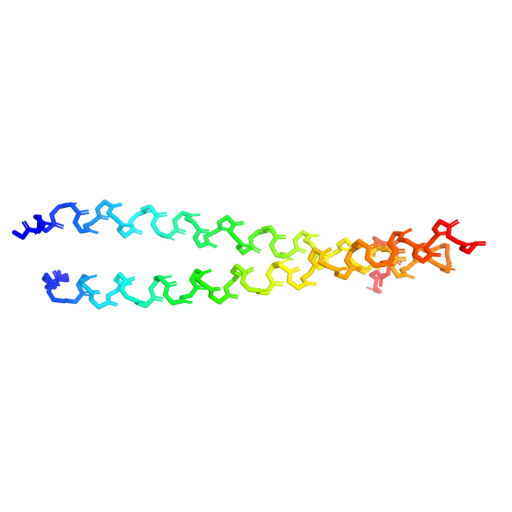ATOM 590 O O . ALA B 1 27 ? -6.089 30.419 -3.541 1.00 17.32 764 ALA B O 1
ATOM 592 N N . LEU B 1 28 ? -7.229 28.720 -4.491 1.00 16.58 765 LEU B N 1
ATOM 593 C CA . LEU B 1 28 ? -8.057 29.683 -5.243 1.00 12.95 765 LEU B CA 1
ATOM 594 C C . LEU B 1 28 ? -8.958 30.528 -4.332 1.00 11.81 765 LEU B C 1
ATOM 595 O O . LEU B 1 28 ? -9.172 31.719 -4.597 1.00 14.21 765 LEU B O 1
ATOM 600 N N . LYS B 1 29 ? -9.505 29.932 -3.279 1.00 14.48 766 LYS B N 1
ATOM 601 C CA . LYS B 1 29 ? -10.362 30.694 -2.353 1.00 14.47 766 LYS B CA 1
ATOM 602 C C . LYS B 1 29 ? -9.547 31.801 -1.681 1.00 12.50 766 LYS B C 1
ATOM 603 O O . LYS B 1 29 ? -10.047 32.907 -1.494 1.00 15.14 766 LYS B O 1
ATOM 609 N N . ILE B 1 30 ? -8.305 31.493 -1.303 1.00 14.45 767 ILE B N 1
ATOM 610 C CA . ILE B 1 30 ?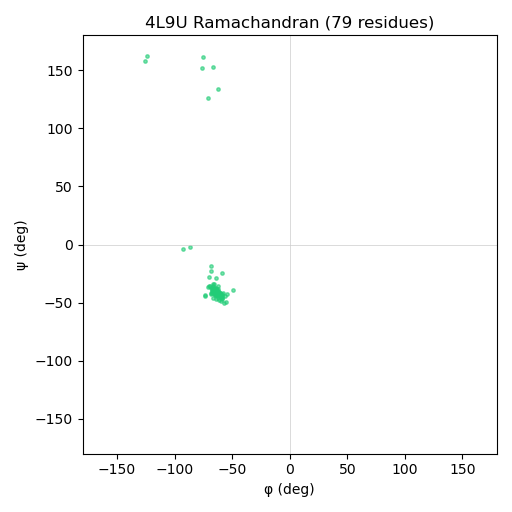 -7.454 32.509 -0.675 1.00 17.28 767 ILE B CA 1
ATOM 611 C C . ILE B 1 30 ? -7.194 33.618 -1.686 1.00 15.47 767 ILE B C 1
ATOM 612 O O . ILE B 1 30 ? -7.328 34.812 -1.366 1.00 14.38 767 ILE B O 1
ATOM 617 N N . GLN B 1 31 ? -6.842 33.257 -2.920 1.00 12.69 768 GLN B N 1
ATOM 618 C CA . GLN B 1 31 ? -6.510 34.303 -3.899 1.00 14.67 768 GLN B CA 1
ATOM 619 C C . GLN B 1 31 ? -7.753 35.150 -4.171 1.00 12.64 768 GLN B C 1
ATOM 620 O O . GLN B 1 31 ? -7.651 36.369 -4.340 1.00 13.45 768 GLN B O 1
ATOM 626 N N . LEU B 1 32 ? -8.920 34.510 -4.237 1.00 11.69 769 LEU B N 1
ATOM 627 C CA . LEU B 1 32 ? -10.162 35.234 -4.523 1.00 13.78 769 LEU B CA 1
ATOM 628 C C . LEU B 1 32 ? -10.503 36.181 -3.361 1.00 10.96 769 LEU B C 1
ATOM 629 O O . LEU B 1 32 ? -10.925 37.327 -3.564 1.00 14.50 769 LEU B O 1
ATOM 634 N N . LYS B 1 33 ? -10.282 35.718 -2.131 1.00 10.77 770 LYS B N 1
ATOM 635 C CA . LYS B 1 33 ? -10.551 36.574 -0.977 1.00 12.31 770 LYS B CA 1
ATOM 636 C C . LYS B 1 33 ? -9.663 37.824 -1.006 1.00 14.00 770 LYS B C 1
ATOM 637 O O . LYS B 1 33 ? -10.117 38.955 -0.734 1.00 13.36 770 LYS B O 1
ATOM 643 N N . TYR B 1 34 ? -8.385 37.633 -1.312 1.00 11.71 771 TYR B N 1
ATOM 644 C CA . TYR B 1 34 ? -7.503 38.791 -1.462 1.00 12.08 771 TYR B CA 1
ATOM 645 C C . TYR B 1 34 ? -7.930 39.704 -2.600 1.00 17.08 771 TYR B C 1
ATOM 646 O O . TYR B 1 34 ? -7.838 40.939 -2.487 1.00 15.79 771 TYR B O 1
ATOM 655 N N . ALA B 1 35 ? -8.434 39.123 -3.682 1.00 11.54 772 ALA B N 1
ATOM 656 C CA . ALA B 1 35 ? -8.911 39.979 -4.777 1.00 12.87 772 ALA B CA 1
ATOM 657 C C . ALA B 1 35 ? -10.133 40.808 -4.367 1.00 14.99 772 ALA B C 1
ATOM 658 O O . ALA B 1 35 ? -10.222 42.018 -4.673 1.00 14.04 772 ALA B O 1
ATOM 660 N N . GLN B 1 36 ? -11.055 40.172 -3.649 1.00 13.06 773 GLN B N 1
ATOM 661 C CA . GLN B 1 36 ? -12.248 40.834 -3.121 1.00 12.14 773 GLN B CA 1
ATOM 662 C C . GLN B 1 36 ? -11.854 41.948 -2.122 1.00 12.07 773 GLN B C 1
ATOM 663 O O . GLN B 1 36 ? -12.450 43.053 -2.123 1.00 15.54 773 GLN B O 1
ATOM 669 N N . LYS B 1 37 ? -10.861 41.701 -1.270 1.00 13.42 774 LYS B N 1
ATOM 670 C CA . LYS B 1 37 ? -10.420 42.765 -0.345 1.00 17.35 774 LYS B CA 1
ATOM 671 C C . LYS B 1 37 ? -9.868 43.985 -1.105 1.00 14.29 774 LYS B C 1
ATOM 672 O O . LYS B 1 37 ? -10.107 45.164 -0.728 1.00 14.24 774 LYS B O 1
ATOM 678 N N . LYS B 1 38 ? -9.118 43.721 -2.181 1.00 10.99 775 LYS B N 1
ATOM 679 C CA . LYS B 1 38 ? -8.550 44.811 -2.977 1.00 12.25 775 LYS B CA 1
ATOM 680 C C . LYS B 1 38 ? -9.668 45.588 -3.714 1.00 15.64 775 LYS B C 1
ATOM 681 O O . LYS B 1 38 ? -9.629 46.827 -3.757 1.00 14.80 775 LYS B O 1
ATOM 687 N N . ILE B 1 39 ? -10.655 44.874 -4.263 1.00 11.60 776 ILE B N 1
ATOM 688 C CA . ILE B 1 39 ? -11.818 45.553 -4.870 1.00 9.86 776 ILE B CA 1
ATOM 689 C C . ILE B 1 39 ? -12.477 46.484 -3.853 1.00 13.33 776 ILE B C 1
ATOM 690 O O . ILE B 1 39 ? -12.718 47.662 -4.154 1.00 14.54 776 ILE B O 1
ATOM 695 N N . GLU B 1 40 ? -12.750 45.980 -2.652 1.00 12.78 777 GLU B N 1
ATOM 696 C CA . GLU B 1 40 ? -13.446 46.812 -1.667 1.00 12.76 777 GLU B CA 1
ATOM 697 C C . GLU B 1 40 ? -12.580 48.020 -1.311 1.00 12.61 777 GLU B C 1
ATOM 698 O O . GLU B 1 40 ? -13.078 49.157 -1.151 1.00 16.24 777 GLU B O 1
ATOM 704 N N . SER B 1 41 ? -11.277 47.796 -1.160 1.00 13.06 778 SER B N 1
ATOM 705 C CA A SER B 1 41 ? -10.371 48.870 -0.782 0.62 15.51 778 SER B CA 1
ATOM 706 C CA B SER B 1 41 ? -10.412 48.898 -0.754 0.38 15.19 778 SER B CA 1
ATOM 707 C C . SER B 1 41 ? -10.357 49.967 -1.853 1.00 15.48 778 SER B C 1
ATOM 708 O O . SER B 1 41 ? -10.326 51.176 -1.550 1.00 17.08 778 SER B O 1
ATOM 713 N N . LEU B 1 42 ? -10.379 49.540 -3.119 1.00 15.20 779 LEU B N 1
ATOM 714 C CA . LEU B 1 42 ? -10.404 50.474 -4.244 1.00 14.78 779 LEU B CA 1
ATOM 715 C C . LEU B 1 42 ? -11.730 51.234 -4.342 1.00 14.68 779 LEU B C 1
ATOM 716 O O . LEU B 1 42 ? -11.749 52.415 -4.708 1.00 17.27 779 LEU B O 1
ATOM 721 N N . GLN B 1 43 ? -12.829 50.553 -4.016 1.00 14.13 780 GLN B N 1
ATOM 722 C CA . GLN B 1 43 ? -14.122 51.241 -3.981 1.00 14.82 780 GLN B CA 1
ATOM 723 C C . GLN B 1 43 ? -14.169 52.284 -2.884 1.00 16.90 780 GLN B C 1
ATOM 724 O O . GLN B 1 43 ? -14.708 53.397 -3.079 1.00 18.61 780 GLN B O 1
ATOM 730 N N . LEU B 1 44 ? -13.561 51.958 -1.740 1.00 17.81 781 LEU B N 1
ATOM 731 C CA . LEU B 1 44 ? -1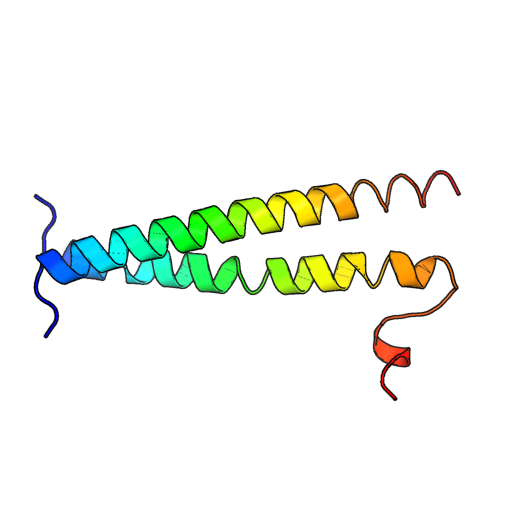3.531 52.914 -0.639 1.00 20.44 781 LEU B CA 1
ATOM 732 C C . LEU B 1 44 ? -12.660 54.103 -1.012 1.00 21.55 781 LEU B C 1
ATOM 733 O O . LEU B 1 44 ? -12.989 55.255 -0.722 1.00 26.60 781 LEU B O 1
ATOM 738 N N . GLU B 1 45 ? -11.554 53.838 -1.690 1.00 20.95 782 GLU B N 1
ATOM 739 C CA . GLU B 1 45 ? -10.686 54.940 -2.098 1.00 25.07 782 GLU B CA 1
ATOM 740 C C . GLU B 1 45 ? -11.443 55.842 -3.083 1.00 22.65 782 GLU B C 1
ATOM 741 O O . GLU B 1 45 ? -11.346 57.074 -3.016 1.00 29.44 782 GLU B O 1
ATOM 747 N N . LYS B 1 46 ? -12.182 55.213 -4.001 1.00 27.92 783 LYS B N 1
ATOM 748 C CA . LYS B 1 46 ? -12.890 55.930 -5.071 1.00 35.66 783 LYS B CA 1
ATOM 749 C C . LYS B 1 46 ? -13.917 56.861 -4.471 1.00 35.65 783 LYS B C 1
ATOM 750 O O . LYS B 1 46 ? -14.024 58.040 -4.844 1.00 39.53 783 LYS B O 1
ATOM 756 N N . SER B 1 47 ? -14.668 56.335 -3.512 1.00 29.59 784 SER B N 1
ATOM 757 C CA A SER B 1 47 ? -15.714 57.114 -2.863 0.38 34.15 784 SER B CA 1
ATOM 758 C CA B SER B 1 47 ? -15.703 57.128 -2.875 0.62 32.14 784 SER B CA 1
ATOM 759 C C . SER B 1 47 ? -15.123 58.313 -2.119 1.00 39.01 784 SER B C 1
ATOM 760 O O . SER B 1 47 ? -15.751 59.367 -2.038 1.00 44.76 784 SER B O 1
ATOM 765 N N . ASN B 1 48 ? -13.917 58.157 -1.578 1.00 40.23 785 ASN B N 1
ATOM 766 C CA . ASN B 1 48 ? -13.257 59.299 -0.940 1.00 45.88 785 ASN B CA 1
ATOM 767 C C . ASN B 1 48 ? -12.754 60.298 -1.961 1.00 57.34 785 ASN B C 1
ATOM 768 O O . ASN B 1 48 ? -12.903 61.511 -1.772 1.00 63.39 785 ASN B O 1
ATOM 773 N N . HIS B 1 49 ? -12.152 59.793 -3.039 1.00 60.28 786 HIS B N 1
ATOM 774 C CA . HIS B 1 49 ? -11.559 60.681 -4.038 1.00 63.71 786 HIS B CA 1
ATOM 775 C C . HIS B 1 49 ? -12.587 61.633 -4.637 1.00 64.79 786 HIS B C 1
ATOM 776 O O . HIS B 1 49 ? -12.610 62.820 -4.302 1.00 67.11 786 HIS B O 1
#